Protein AF-A0A9P5GPY7-F1 (afdb_monomer)

Mean predicted aligned error: 5.59 Å

Sequence (148 aa):
MAETGFWLGITVGRFVLGFVSPRIGEKLSIAIYILLAIALELIFWLVPEFIVSAVAVAFVGFFMGTIFPGVVIVATRLLPKNLHVAAIGFAAAFSMGGGAVFPFMIGAIAQAKGVMVLQPILLAMLAVSLGIWAMIFRLPQHEVSHQV

Structure (mmCIF, N/CA/C/O backbone):
data_AF-A0A9P5GPY7-F1
#
_entry.id   AF-A0A9P5GPY7-F1
#
loop_
_atom_site.group_PDB
_atom_site.id
_atom_site.type_symbol
_atom_site.label_atom_id
_atom_site.label_alt_id
_atom_site.label_comp_id
_atom_site.label_asym_id
_atom_site.label_entity_id
_atom_site.label_seq_id
_atom_site.pdbx_PDB_ins_code
_atom_site.Cartn_x
_atom_site.Cartn_y
_atom_site.Cartn_z
_atom_site.occupancy
_atom_site.B_iso_or_equiv
_atom_site.auth_seq_id
_atom_site.auth_comp_id
_atom_site.auth_asym_id
_atom_site.auth_atom_id
_atom_site.pdbx_PDB_model_num
ATOM 1 N N . MET A 1 1 ? -1.396 10.930 -20.207 1.00 60.88 1 MET A N 1
ATOM 2 C CA . MET A 1 1 ? -2.609 10.111 -20.451 1.00 60.88 1 MET A C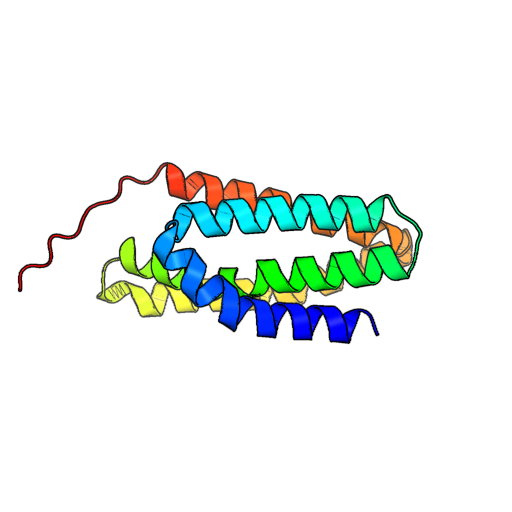A 1
ATOM 3 C C . MET A 1 1 ? -2.791 9.031 -19.383 1.00 60.88 1 MET A C 1
ATOM 5 O O . MET A 1 1 ? -3.815 9.066 -18.718 1.00 60.88 1 MET A O 1
ATOM 9 N N . ALA A 1 2 ? -1.817 8.140 -19.138 1.00 75.94 2 ALA A N 1
ATOM 10 C CA . ALA A 1 2 ? -1.931 7.109 -18.088 1.00 75.94 2 ALA A CA 1
ATOM 11 C C . ALA A 1 2 ? -2.039 7.676 -16.653 1.00 75.94 2 ALA A C 1
ATOM 13 O O . ALA A 1 2 ? -2.854 7.207 -15.867 1.00 75.94 2 ALA A O 1
ATOM 14 N N . GLU A 1 3 ? -1.297 8.741 -16.332 1.00 84.56 3 GLU A N 1
ATOM 15 C CA . GLU A 1 3 ? -1.377 9.429 -15.030 1.00 84.56 3 GLU A CA 1
ATOM 16 C C . GLU A 1 3 ? -2.782 9.982 -14.733 1.00 84.56 3 GLU A C 1
ATOM 18 O O . GLU A 1 3 ? -3.309 9.826 -13.635 1.00 84.56 3 GLU A O 1
ATOM 23 N N . THR A 1 4 ? -3.434 10.580 -15.731 1.00 90.25 4 THR A N 1
ATOM 24 C CA . THR A 1 4 ? -4.818 11.053 -15.605 1.00 90.25 4 THR A CA 1
ATOM 25 C C . THR A 1 4 ? -5.767 9.892 -15.301 1.00 90.25 4 THR A C 1
ATOM 27 O O . THR A 1 4 ? -6.648 10.029 -14.457 1.00 90.25 4 THR A O 1
ATOM 30 N N . GLY A 1 5 ? -5.551 8.736 -15.939 1.00 90.38 5 GLY A N 1
ATOM 31 C CA . GLY A 1 5 ? -6.289 7.502 -15.663 1.00 90.38 5 GLY A CA 1
ATOM 32 C C . GLY A 1 5 ? -6.080 6.990 -14.238 1.00 90.38 5 GLY A C 1
ATOM 33 O O . GLY A 1 5 ? -7.048 6.604 -13.593 1.00 90.38 5 GLY A O 1
ATOM 34 N N . PHE A 1 6 ? -4.855 7.055 -13.713 1.00 92.06 6 PHE A N 1
ATOM 35 C CA . PHE A 1 6 ? -4.541 6.693 -12.327 1.00 92.06 6 PHE A CA 1
ATOM 36 C C . PHE A 1 6 ? -5.321 7.540 -11.313 1.00 92.06 6 PHE A C 1
ATOM 38 O O . PHE A 1 6 ? -6.013 7.005 -10.445 1.00 92.06 6 PHE A O 1
ATOM 45 N N . TRP A 1 7 ? -5.260 8.869 -11.442 1.00 93.81 7 TRP A N 1
ATOM 46 C CA . TRP A 1 7 ? -5.944 9.789 -10.526 1.00 93.81 7 TRP A CA 1
ATOM 47 C C . TRP A 1 7 ? -7.467 9.739 -10.657 1.00 93.81 7 TRP A C 1
ATOM 49 O O . TRP A 1 7 ? -8.184 9.824 -9.653 1.00 93.81 7 TRP A O 1
ATOM 59 N N . LEU A 1 8 ? -7.976 9.563 -11.879 1.00 94.88 8 LEU A N 1
ATOM 60 C CA . LEU A 1 8 ? -9.394 9.309 -12.107 1.00 94.88 8 LEU A CA 1
ATOM 61 C C . LEU A 1 8 ? -9.814 7.987 -11.459 1.00 94.88 8 LEU A C 1
ATOM 63 O O . LEU A 1 8 ? -10.822 7.957 -10.758 1.00 94.88 8 LEU A O 1
ATOM 67 N N . GLY A 1 9 ? -9.005 6.937 -11.610 1.00 94.50 9 GLY A N 1
ATOM 68 C CA . GLY A 1 9 ? -9.165 5.659 -10.927 1.00 94.50 9 GLY A CA 1
ATOM 69 C C . GLY A 1 9 ? -9.296 5.848 -9.421 1.00 94.50 9 GLY A C 1
ATOM 70 O O . GLY A 1 9 ? -10.326 5.482 -8.867 1.00 94.50 9 GLY A O 1
ATOM 71 N N . ILE A 1 10 ? -8.329 6.509 -8.773 1.00 95.12 10 ILE A N 1
ATOM 72 C CA . ILE A 1 10 ? -8.373 6.843 -7.333 1.00 95.12 10 ILE A CA 1
ATOM 73 C C . ILE A 1 10 ? -9.682 7.534 -6.958 1.00 95.12 10 ILE A C 1
ATOM 75 O O . ILE A 1 10 ? -10.314 7.184 -5.959 1.00 95.12 10 ILE A O 1
ATOM 79 N N . THR A 1 11 ? -10.080 8.528 -7.748 1.00 94.44 11 THR A N 1
ATOM 80 C CA . THR A 1 11 ? -11.275 9.328 -7.480 1.00 94.44 11 THR A CA 1
ATOM 81 C C . THR A 1 11 ? -12.524 8.454 -7.526 1.00 94.44 11 THR A C 1
ATOM 83 O O . THR A 1 11 ? -13.278 8.407 -6.557 1.00 94.44 11 THR A O 1
ATOM 86 N N . VAL A 1 12 ? -12.715 7.697 -8.607 1.00 94.81 12 VAL A N 1
ATOM 87 C CA . VAL A 1 12 ? -13.860 6.791 -8.771 1.00 94.81 12 VAL A CA 1
ATOM 88 C C . VAL A 1 12 ? -13.827 5.673 -7.726 1.00 94.81 12 VAL A C 1
ATOM 90 O O . VAL A 1 12 ? -14.856 5.356 -7.136 1.00 94.81 12 VAL A O 1
ATOM 93 N N . GLY A 1 13 ? -12.649 5.128 -7.428 1.00 93.19 13 GLY A N 1
ATOM 94 C CA . GLY A 1 13 ? -12.432 4.112 -6.402 1.00 93.19 13 GLY A CA 1
ATOM 95 C C . GLY A 1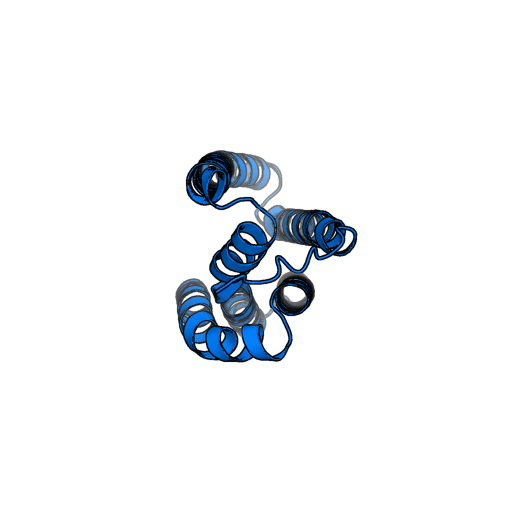 13 ? -12.902 4.570 -5.030 1.00 93.19 13 GLY A C 1
ATOM 96 O O . GLY A 1 13 ? -13.618 3.837 -4.355 1.00 93.19 13 GLY A O 1
ATOM 97 N N . ARG A 1 14 ? -12.610 5.817 -4.645 1.00 91.31 14 ARG A N 1
ATOM 98 C CA . ARG A 1 14 ? -13.107 6.402 -3.389 1.00 91.31 14 ARG A CA 1
ATOM 99 C C . ARG A 1 14 ? -14.624 6.422 -3.304 1.00 91.31 14 ARG A C 1
ATOM 101 O O . ARG A 1 14 ? -15.168 6.056 -2.266 1.00 91.31 14 ARG A O 1
ATOM 108 N N . PHE A 1 15 ? -15.296 6.816 -4.382 1.00 91.75 15 PHE A N 1
ATOM 109 C CA . PHE A 1 15 ? -16.754 6.860 -4.405 1.00 91.75 15 PHE A CA 1
ATOM 110 C C . PHE A 1 15 ? -17.370 5.466 -4.452 1.00 91.75 15 PHE A C 1
ATOM 112 O O . PHE A 1 15 ? -18.319 5.213 -3.729 1.00 91.75 15 PHE A O 1
ATOM 119 N N . VAL A 1 16 ? -16.841 4.548 -5.259 1.00 92.19 16 VAL A N 1
ATOM 120 C CA . VAL A 1 16 ? -17.435 3.217 -5.437 1.00 92.19 16 VAL A CA 1
ATOM 121 C C . VAL A 1 16 ? -17.057 2.291 -4.284 1.00 92.19 16 VAL A C 1
ATOM 123 O O . VAL A 1 16 ? -17.924 1.787 -3.568 1.00 92.19 16 VAL A O 1
ATOM 126 N N . LEU A 1 17 ? -15.757 2.085 -4.063 1.00 90.50 17 LEU A N 1
ATOM 127 C CA . LEU A 1 17 ? -15.258 1.161 -3.047 1.00 90.50 17 LEU A CA 1
ATOM 128 C C . LEU A 1 17 ? -15.510 1.676 -1.628 1.00 90.50 17 LEU A C 1
ATOM 130 O O . LEU A 1 17 ? -15.551 0.869 -0.703 1.00 90.50 17 LEU A O 1
ATOM 134 N N . GLY A 1 18 ? -15.734 2.979 -1.438 1.00 87.44 18 GLY A N 1
ATOM 135 C CA . GLY A 1 18 ? -16.112 3.546 -0.141 1.00 87.44 18 GLY A CA 1
ATOM 136 C C . GLY A 1 18 ? -17.436 2.989 0.393 1.00 87.44 18 GLY A C 1
ATOM 137 O O . GLY A 1 18 ? -17.576 2.805 1.596 1.00 87.44 18 GLY A O 1
ATOM 138 N N . PHE A 1 19 ? -18.381 2.633 -0.487 1.00 87.88 19 PHE A N 1
ATOM 139 C CA . PHE A 1 19 ? -19.633 1.970 -0.090 1.00 87.88 19 PHE A CA 1
ATOM 140 C C . PHE A 1 19 ? -19.521 0.442 -0.042 1.00 87.88 19 PHE A C 1
ATOM 142 O O . PHE A 1 19 ? -20.313 -0.214 0.637 1.00 87.88 19 PHE A O 1
ATOM 149 N N . VAL A 1 20 ? -18.563 -0.139 -0.769 1.00 89.06 20 VAL A N 1
ATOM 150 C CA . VAL A 1 20 ? -18.356 -1.594 -0.835 1.00 89.06 20 VAL A CA 1
ATOM 151 C C . VAL A 1 2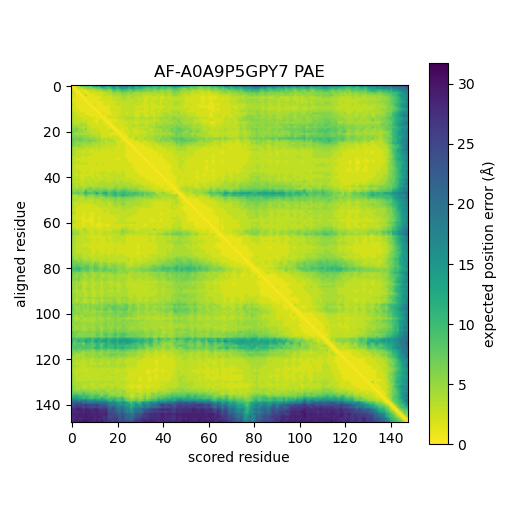0 ? -17.543 -2.101 0.360 1.00 89.06 20 VAL A C 1
ATOM 153 O O . VAL A 1 20 ? -17.910 -3.110 0.961 1.00 89.06 20 VAL A O 1
ATOM 156 N N . SER A 1 21 ? -16.484 -1.385 0.749 1.00 88.12 21 SER A N 1
ATOM 157 C CA . SER A 1 21 ? -15.539 -1.813 1.798 1.00 88.12 21 SER A CA 1
ATOM 158 C C . SER A 1 21 ? -16.199 -2.036 3.168 1.00 88.12 21 SER A C 1
ATOM 160 O O . SER A 1 21 ? -15.928 -3.067 3.791 1.00 88.12 21 SER A O 1
ATOM 162 N N . PRO A 1 22 ? -17.159 -1.196 3.608 1.00 85.94 22 PRO A N 1
ATOM 163 C CA . PRO A 1 22 ? -17.882 -1.441 4.853 1.00 85.94 22 PRO A CA 1
ATOM 164 C C . PRO A 1 22 ? -18.779 -2.686 4.813 1.00 85.94 22 PRO A C 1
ATOM 166 O O . PRO A 1 22 ? -19.014 -3.288 5.858 1.00 85.94 22 PRO A O 1
ATOM 169 N N . ARG A 1 23 ? -19.280 -3.086 3.631 1.00 87.56 23 ARG A N 1
ATOM 170 C CA . ARG A 1 23 ? -20.183 -4.245 3.471 1.00 87.56 23 ARG A CA 1
ATOM 171 C C . ARG A 1 23 ? -19.443 -5.580 3.515 1.00 87.56 23 ARG A C 1
ATOM 173 O O . ARG A 1 23 ? -19.986 -6.553 4.023 1.00 87.56 23 ARG A O 1
ATOM 180 N N . ILE A 1 24 ? -18.226 -5.623 2.975 1.00 86.19 24 ILE A N 1
ATOM 181 C CA . ILE A 1 24 ? -17.361 -6.817 2.974 1.00 86.19 24 ILE A CA 1
ATOM 182 C C . ILE A 1 24 ? -16.538 -6.893 4.272 1.00 86.19 24 ILE A C 1
ATOM 184 O O . ILE A 1 24 ? -16.157 -7.971 4.723 1.00 86.19 24 ILE A O 1
ATOM 188 N N . GLY A 1 25 ? -16.277 -5.738 4.888 1.00 87.38 25 GLY A N 1
ATOM 189 C CA . GLY A 1 25 ? -15.407 -5.575 6.042 1.00 87.38 25 GLY A CA 1
ATOM 190 C C . GLY A 1 25 ? -14.073 -4.951 5.634 1.00 87.38 25 GLY A C 1
ATOM 191 O O . GLY A 1 25 ? -13.389 -5.432 4.730 1.00 87.38 25 GLY A O 1
ATOM 192 N N . GLU A 1 26 ? -13.680 -3.887 6.335 1.00 88.12 26 GLU A N 1
ATOM 193 C CA . GLU A 1 26 ? -12.506 -3.067 5.993 1.00 88.12 26 GLU A CA 1
ATOM 194 C C . GLU A 1 26 ? -11.197 -3.868 5.981 1.00 88.12 26 GLU A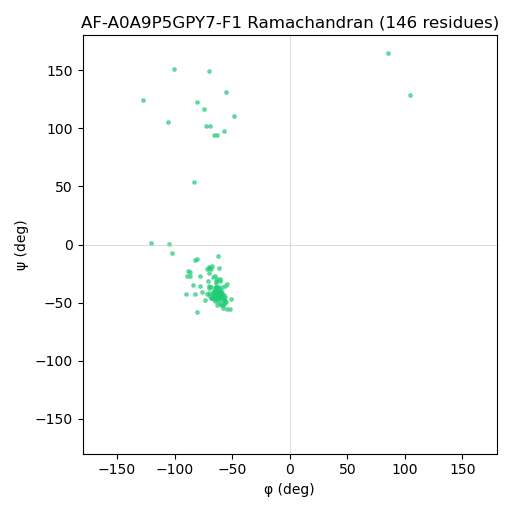 C 1
ATOM 196 O O . GLU A 1 26 ? -10.389 -3.734 5.063 1.00 88.12 26 GLU A O 1
ATOM 201 N N . LYS A 1 27 ? -11.011 -4.765 6.965 1.00 88.94 27 LYS A N 1
ATOM 202 C CA . LYS A 1 27 ? -9.813 -5.615 7.066 1.00 88.94 27 LYS A CA 1
ATOM 203 C C . LYS A 1 27 ? -9.608 -6.457 5.804 1.00 88.94 27 LYS A C 1
ATOM 205 O O . LYS A 1 27 ? -8.525 -6.439 5.218 1.00 88.94 27 LYS A O 1
ATOM 210 N N . LEU A 1 28 ? -10.656 -7.170 5.389 1.00 90.56 28 LEU A N 1
ATOM 211 C CA . LEU A 1 28 ? -10.629 -8.055 4.226 1.00 90.56 28 LEU A CA 1
ATOM 212 C C . LEU A 1 28 ? -10.544 -7.266 2.916 1.00 90.56 28 LEU A C 1
ATOM 214 O O . LEU A 1 28 ? -9.751 -7.617 2.047 1.00 90.56 28 LEU A O 1
ATOM 218 N N . SER A 1 29 ? -11.299 -6.173 2.809 1.00 92.56 29 SER A N 1
ATOM 219 C CA . SER A 1 29 ? -11.331 -5.325 1.612 1.00 92.56 29 SER A CA 1
ATOM 220 C C . SER A 1 29 ? -9.943 -4.799 1.253 1.00 92.56 29 SER A C 1
ATOM 222 O O . SER A 1 29 ? -9.511 -4.946 0.115 1.00 92.56 29 SER A O 1
ATOM 224 N N . ILE A 1 30 ? -9.192 -4.283 2.231 1.00 93.25 30 ILE A N 1
ATOM 225 C CA . ILE A 1 30 ? -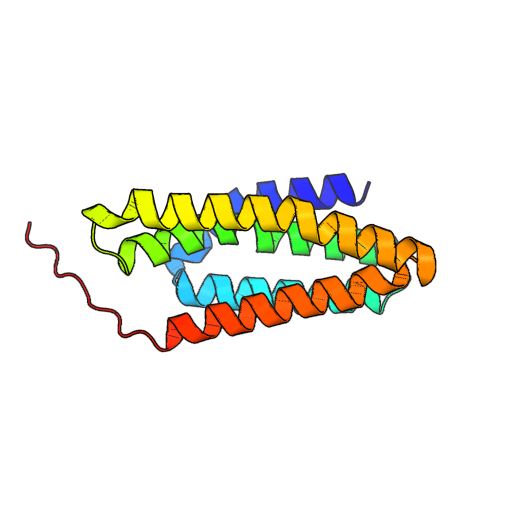7.836 -3.765 1.995 1.00 93.25 30 ILE A CA 1
ATOM 226 C C . ILE A 1 30 ? -6.885 -4.867 1.516 1.00 93.25 30 ILE A C 1
ATOM 228 O O . ILE A 1 30 ? -6.114 -4.641 0.586 1.00 93.25 30 ILE A O 1
ATOM 232 N N . ALA A 1 31 ? -6.963 -6.072 2.091 1.00 94.44 31 ALA A N 1
ATOM 233 C CA . ALA A 1 31 ? -6.139 -7.195 1.643 1.00 94.44 31 ALA A CA 1
ATOM 234 C C . ALA A 1 31 ? -6.437 -7.571 0.182 1.00 94.44 31 ALA A C 1
ATOM 236 O O . ALA A 1 31 ? -5.513 -7.762 -0.608 1.00 94.44 31 ALA A O 1
ATOM 237 N N . ILE A 1 32 ? -7.722 -7.623 -0.187 1.00 94.25 32 ILE A N 1
ATOM 238 C CA . ILE A 1 32 ? -8.165 -7.903 -1.559 1.00 94.25 32 ILE A CA 1
ATOM 239 C C . ILE A 1 32 ? -7.677 -6.810 -2.514 1.00 94.25 32 ILE A C 1
ATOM 241 O O . ILE A 1 32 ? -7.136 -7.125 -3.569 1.00 94.25 32 ILE A O 1
ATOM 245 N N . TYR A 1 33 ? -7.817 -5.534 -2.153 1.00 94.38 33 TYR A N 1
ATOM 246 C CA . TYR A 1 33 ? -7.396 -4.421 -3.007 1.00 94.38 33 TYR A CA 1
ATOM 247 C C . TYR A 1 33 ? -5.887 -4.413 -3.251 1.00 94.38 33 TYR A C 1
ATOM 249 O O . TYR A 1 33 ? -5.464 -4.192 -4.384 1.00 94.38 33 TYR A O 1
ATOM 257 N N . ILE A 1 34 ? -5.073 -4.716 -2.233 1.00 94.69 34 ILE A N 1
ATOM 258 C CA . ILE A 1 34 ? -3.619 -4.839 -2.400 1.00 94.69 34 ILE A CA 1
ATOM 259 C C . ILE A 1 34 ? -3.276 -6.037 -3.299 1.00 94.69 34 ILE A C 1
ATOM 261 O O . ILE A 1 34 ? -2.436 -5.907 -4.185 1.00 94.69 34 ILE A O 1
ATOM 265 N N . LEU A 1 35 ? -3.942 -7.186 -3.131 1.00 95.69 35 LEU A N 1
ATOM 266 C CA . LEU A 1 35 ? -3.746 -8.354 -4.002 1.00 95.69 35 LEU A CA 1
ATOM 267 C C . LEU A 1 35 ? -4.105 -8.061 -5.465 1.00 95.69 35 LEU A C 1
ATOM 269 O O . LEU A 1 35 ? -3.355 -8.428 -6.369 1.00 95.69 35 LEU A O 1
ATOM 273 N N . LEU A 1 36 ? -5.223 -7.371 -5.701 1.00 95.12 36 LEU A N 1
ATOM 274 C CA . LEU A 1 36 ? -5.634 -6.947 -7.040 1.00 95.12 36 LEU A CA 1
ATOM 275 C C . LEU A 1 36 ? -4.643 -5.941 -7.635 1.00 95.12 36 LEU A C 1
ATOM 277 O O . LEU A 1 36 ? -4.293 -6.063 -8.806 1.00 95.12 36 LEU A O 1
ATOM 281 N N . ALA A 1 37 ? -4.137 -5.000 -6.834 1.00 94.81 37 ALA A N 1
ATOM 282 C CA . ALA A 1 37 ? -3.099 -4.069 -7.266 1.00 94.81 37 ALA A CA 1
ATOM 283 C C . ALA A 1 37 ? -1.802 -4.796 -7.660 1.00 94.81 37 ALA A C 1
ATOM 285 O O . ALA A 1 37 ? -1.232 -4.474 -8.695 1.00 94.81 37 ALA A O 1
ATOM 286 N N . ILE A 1 38 ? -1.374 -5.818 -6.906 1.00 95.31 38 ILE A N 1
ATOM 287 C CA . ILE A 1 38 ? -0.210 -6.654 -7.259 1.00 95.31 38 ILE A CA 1
ATOM 288 C C . ILE A 1 38 ? -0.435 -7.372 -8.595 1.00 95.31 38 ILE A C 1
ATOM 290 O O . ILE A 1 38 ? 0.454 -7.384 -9.444 1.00 95.31 38 ILE A O 1
ATOM 294 N N . ALA A 1 39 ? -1.616 -7.960 -8.801 1.00 95.12 39 ALA A N 1
ATOM 295 C CA . ALA A 1 39 ? -1.939 -8.648 -10.050 1.00 95.12 39 ALA A CA 1
ATOM 296 C C . ALA A 1 39 ? -1.933 -7.691 -11.255 1.00 95.12 39 ALA A C 1
ATOM 298 O O . ALA A 1 39 ? -1.406 -8.029 -12.313 1.00 95.12 39 ALA A O 1
ATOM 299 N N . LEU A 1 40 ? -2.475 -6.483 -11.092 1.00 93.56 40 LEU A N 1
ATOM 300 C CA . LEU A 1 40 ? -2.485 -5.460 -12.139 1.00 93.56 40 LEU A CA 1
ATOM 301 C C . LEU A 1 40 ? -1.095 -4.887 -12.415 1.00 93.56 40 LEU A C 1
ATOM 303 O O . LEU A 1 40 ? -0.760 -4.662 -13.574 1.00 93.56 40 LEU A O 1
ATOM 307 N N . GLU A 1 41 ? -0.275 -4.701 -11.383 1.00 92.50 41 GLU A N 1
ATOM 308 C CA . GLU A 1 41 ? 1.117 -4.275 -11.531 1.00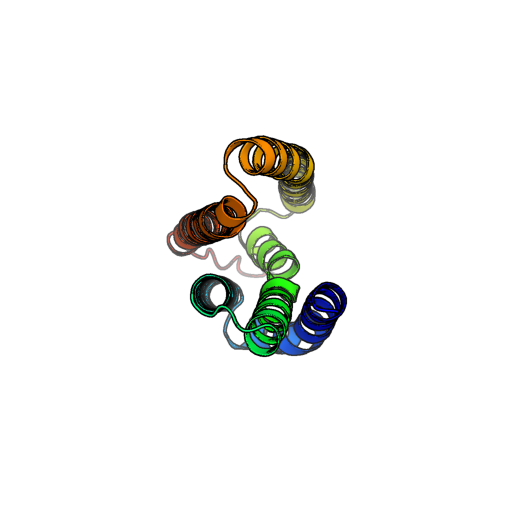 92.50 41 GLU A CA 1
ATOM 309 C C . GLU A 1 41 ? 1.947 -5.343 -12.266 1.00 92.50 41 GLU A C 1
ATOM 311 O O . GLU A 1 41 ? 2.764 -5.019 -13.125 1.00 92.50 41 GLU A O 1
ATOM 316 N N . LEU A 1 42 ? 1.685 -6.633 -12.019 1.00 92.75 42 LEU A N 1
ATOM 317 C CA . LEU A 1 42 ? 2.280 -7.727 -12.795 1.00 92.75 42 LEU A CA 1
ATOM 318 C C . LEU A 1 42 ? 1.857 -7.680 -14.269 1.00 92.75 42 LEU A C 1
ATOM 320 O O . LEU A 1 42 ? 2.700 -7.868 -15.143 1.00 92.75 42 LEU A O 1
ATOM 324 N N . ILE A 1 43 ? 0.581 -7.406 -14.560 1.00 91.00 43 ILE A N 1
ATOM 325 C CA . ILE A 1 43 ? 0.097 -7.229 -15.940 1.00 91.00 43 ILE A CA 1
ATOM 326 C C . ILE A 1 43 ? 0.795 -6.035 -16.597 1.00 91.00 43 ILE A C 1
ATOM 328 O O . ILE A 1 43 ? 1.274 -6.154 -17.723 1.00 91.00 43 ILE A O 1
ATOM 332 N N . PHE A 1 44 ? 0.901 -4.911 -15.886 1.00 88.25 44 PHE A N 1
ATOM 333 C CA . PHE A 1 44 ? 1.609 -3.720 -16.354 1.00 88.25 44 PHE A CA 1
ATOM 334 C C . PHE A 1 44 ? 3.085 -4.005 -16.659 1.00 88.25 44 PHE A C 1
ATOM 336 O O . PHE A 1 44 ? 3.624 -3.472 -17.627 1.00 88.25 44 PHE A O 1
ATOM 343 N N . TRP A 1 45 ? 3.733 -4.861 -15.867 1.00 88.38 45 TRP A N 1
ATOM 344 C CA . TRP A 1 45 ? 5.130 -5.232 -16.070 1.00 88.38 45 TRP A CA 1
ATOM 345 C C . TRP A 1 45 ? 5.341 -6.217 -17.229 1.00 88.38 45 TRP A C 1
ATOM 347 O O . TRP A 1 45 ? 6.307 -6.083 -17.979 1.00 88.38 45 TRP A O 1
ATOM 357 N N . LEU A 1 46 ? 4.457 -7.208 -17.377 1.00 88.19 46 LEU A N 1
ATOM 358 C CA . LEU A 1 46 ? 4.623 -8.309 -18.332 1.00 88.19 46 LEU A CA 1
ATOM 359 C C . LEU A 1 46 ? 4.094 -7.994 -19.735 1.00 88.19 46 LEU A C 1
ATOM 361 O O . LEU A 1 46 ? 4.529 -8.630 -20.694 1.00 88.19 46 LEU A O 1
ATOM 365 N N . VAL A 1 47 ? 3.156 -7.053 -19.868 1.00 88.38 47 VAL A N 1
ATOM 366 C CA . VAL A 1 47 ? 2.509 -6.732 -21.145 1.00 88.38 47 VAL A CA 1
ATOM 367 C C . VAL A 1 47 ? 3.043 -5.402 -21.690 1.00 88.38 47 VAL A C 1
ATOM 369 O O . VAL A 1 47 ? 2.650 -4.344 -21.199 1.00 88.38 47 VAL A O 1
ATOM 372 N N . PRO A 1 48 ? 3.899 -5.414 -22.730 1.00 82.62 48 PRO A N 1
ATOM 373 C CA . PRO A 1 48 ? 4.455 -4.203 -23.332 1.00 82.62 48 PRO A CA 1
ATOM 374 C C . PRO 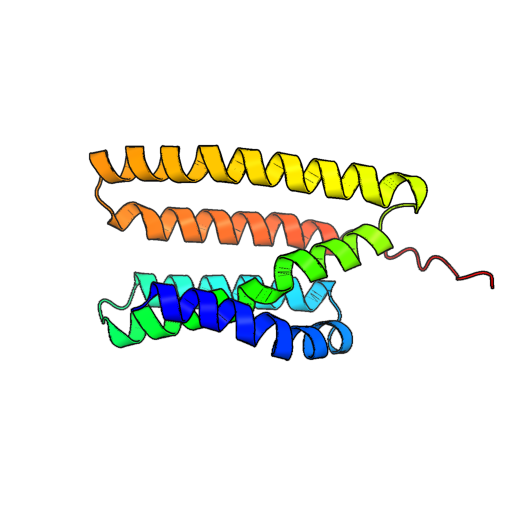A 1 48 ? 3.478 -3.584 -24.348 1.00 82.62 48 PRO A C 1
ATOM 376 O O . PRO A 1 48 ? 3.821 -3.377 -25.510 1.00 82.62 48 PRO A O 1
ATOM 379 N N . GLU A 1 49 ? 2.239 -3.319 -23.929 1.00 89.06 49 GLU A N 1
ATOM 380 C CA . GLU A 1 49 ? 1.191 -2.721 -24.766 1.00 89.06 49 GLU A CA 1
ATOM 381 C C . GLU A 1 49 ? 0.597 -1.503 -24.044 1.00 89.06 49 GLU A C 1
ATOM 383 O O . GLU A 1 49 ? 0.153 -1.595 -22.899 1.00 89.06 49 GLU A O 1
ATOM 388 N N . PHE A 1 50 ? 0.619 -0.339 -24.700 1.00 85.56 50 PHE A N 1
ATOM 389 C CA . PHE A 1 50 ? 0.335 0.947 -24.059 1.00 85.56 50 PHE A CA 1
ATOM 390 C C . PHE A 1 50 ? -1.086 1.049 -23.494 1.00 85.56 50 PHE A C 1
ATOM 392 O O . PHE A 1 50 ? -1.278 1.600 -22.406 1.00 85.56 50 PHE A O 1
ATOM 399 N N . ILE A 1 51 ? -2.083 0.538 -24.217 1.00 89.50 51 ILE A N 1
ATOM 400 C CA . ILE A 1 51 ? -3.487 0.579 -23.803 1.00 89.50 51 ILE A CA 1
ATOM 401 C C . ILE A 1 51 ? -3.671 -0.322 -22.586 1.00 89.50 51 ILE A C 1
ATOM 403 O O . ILE A 1 51 ? -4.264 0.107 -21.595 1.00 89.50 51 ILE A O 1
ATOM 407 N N . VAL A 1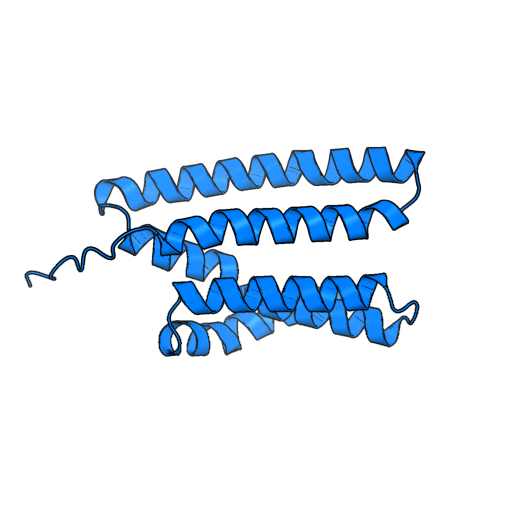 52 ? -3.112 -1.535 -22.623 1.00 89.38 52 VAL A N 1
ATOM 408 C CA . VAL A 1 52 ? -3.169 -2.470 -21.489 1.00 89.38 52 VAL A CA 1
ATOM 409 C C . VAL A 1 52 ? -2.511 -1.857 -20.256 1.00 89.38 52 VAL A C 1
ATOM 411 O O . VAL A 1 52 ? -3.109 -1.853 -19.179 1.00 89.38 52 VAL A O 1
ATOM 414 N N . SER A 1 53 ? -1.329 -1.264 -20.415 1.00 88.50 53 SER A N 1
ATOM 415 C CA . SER A 1 53 ? -0.616 -0.587 -19.337 1.00 88.50 53 SER A CA 1
ATOM 416 C C . SER A 1 53 ? -1.409 0.590 -18.755 1.00 88.50 53 SER A C 1
ATOM 418 O O . SER A 1 53 ? -1.507 0.728 -17.537 1.00 88.50 53 SER A O 1
ATOM 420 N N . ALA A 1 54 ? -2.014 1.430 -19.600 1.00 89.56 54 ALA A N 1
ATOM 421 C CA . ALA A 1 54 ? -2.805 2.575 -19.153 1.00 89.56 54 ALA A CA 1
ATOM 422 C C . ALA A 1 54 ? -4.061 2.148 -18.376 1.00 89.56 54 ALA A C 1
ATOM 424 O O . ALA A 1 54 ? -4.389 2.750 -17.352 1.00 89.56 54 ALA A O 1
ATOM 425 N N . VAL A 1 55 ? -4.740 1.094 -18.837 1.00 92.31 55 VAL A N 1
ATOM 426 C CA . VAL A 1 55 ? -5.911 0.524 -18.160 1.00 92.31 55 VAL A CA 1
ATOM 427 C C . VAL A 1 55 ? -5.508 -0.125 -16.836 1.00 92.31 55 VAL A C 1
ATOM 429 O O . VAL A 1 55 ? -6.143 0.143 -15.817 1.00 92.31 55 VAL A O 1
ATOM 432 N N . ALA A 1 56 ? -4.434 -0.919 -16.818 1.00 92.88 56 ALA A N 1
ATOM 433 C CA . ALA A 1 56 ? -3.928 -1.557 -15.604 1.00 92.88 56 ALA A CA 1
ATOM 434 C C . ALA A 1 56 ? -3.614 -0.517 -14.521 1.00 92.88 56 ALA A C 1
ATOM 436 O O . ALA A 1 56 ? -4.118 -0.621 -13.405 1.00 92.88 56 ALA A O 1
ATOM 437 N N . VAL A 1 57 ? -2.880 0.541 -14.876 1.00 91.81 57 VAL A N 1
ATOM 438 C CA . VAL A 1 57 ? -2.532 1.642 -13.967 1.00 91.81 57 VAL A CA 1
ATOM 439 C C . VAL A 1 57 ? -3.780 2.380 -13.464 1.00 91.81 57 VAL A C 1
ATOM 441 O O . VAL A 1 57 ? -3.869 2.698 -12.278 1.00 91.81 57 VAL A O 1
ATOM 444 N N . ALA A 1 58 ? -4.786 2.612 -14.313 1.00 94.56 58 ALA A N 1
ATOM 445 C CA . ALA A 1 58 ? -6.050 3.209 -13.878 1.00 94.56 58 ALA A CA 1
ATOM 446 C C . ALA A 1 58 ? -6.771 2.342 -12.828 1.00 94.56 58 ALA A C 1
ATOM 448 O O . ALA A 1 58 ? -7.257 2.862 -11.820 1.00 94.56 58 ALA A O 1
ATOM 449 N N . PHE A 1 59 ? -6.789 1.019 -13.016 1.00 94.81 59 PHE A N 1
ATOM 450 C CA . PHE A 1 59 ? -7.362 0.093 -12.038 1.00 94.81 59 PHE A CA 1
ATOM 451 C C . PHE A 1 59 ? -6.523 -0.026 -10.761 1.00 94.81 59 PHE A C 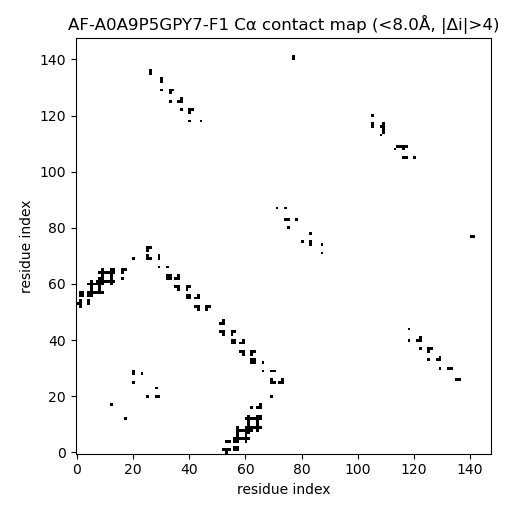1
ATOM 453 O O . PHE A 1 59 ? -7.101 -0.111 -9.678 1.00 94.81 59 PHE A O 1
ATOM 460 N N . VAL A 1 60 ? -5.190 0.040 -10.844 1.00 94.19 60 VAL A N 1
ATOM 461 C CA . VAL A 1 60 ? -4.330 0.147 -9.651 1.00 94.19 60 VAL A CA 1
ATOM 462 C C . VAL A 1 60 ? -4.749 1.370 -8.833 1.00 94.19 60 VAL A C 1
ATOM 464 O O . VAL A 1 60 ? -5.030 1.245 -7.642 1.00 94.19 60 VAL A O 1
ATOM 467 N N . GLY A 1 61 ? -4.910 2.529 -9.481 1.00 93.50 61 GLY A N 1
ATOM 468 C CA . GLY A 1 61 ? -5.431 3.736 -8.837 1.00 93.50 61 GLY A CA 1
ATOM 469 C C . GLY A 1 61 ? -6.808 3.522 -8.199 1.00 93.50 61 GLY A C 1
ATOM 470 O O . GLY A 1 61 ? -7.020 3.891 -7.043 1.00 93.50 61 GLY A O 1
ATOM 471 N N . PHE A 1 62 ? -7.728 2.865 -8.910 1.00 94.62 62 PHE A N 1
ATOM 472 C CA . PHE A 1 62 ? -9.065 2.535 -8.407 1.00 94.62 62 PHE A CA 1
ATOM 473 C C . PHE A 1 62 ? -9.038 1.741 -7.098 1.00 94.62 62 PHE A C 1
ATOM 475 O O . PHE A 1 62 ? -9.678 2.151 -6.129 1.00 94.62 62 PHE A O 1
ATOM 482 N N . PHE A 1 63 ? -8.251 0.667 -7.021 1.00 93.88 63 PHE A N 1
ATOM 483 C CA . PHE A 1 63 ? -8.138 -0.138 -5.800 1.00 93.88 63 PHE A CA 1
ATOM 484 C C . PHE A 1 63 ? -7.380 0.578 -4.677 1.00 93.88 63 PHE A C 1
ATOM 486 O O . PHE A 1 63 ? -7.709 0.411 -3.503 1.00 93.88 63 PHE A O 1
ATOM 493 N N . MET A 1 64 ? -6.408 1.429 -5.014 1.00 90.94 64 MET A N 1
ATOM 494 C CA . MET A 1 64 ? -5.664 2.208 -4.022 1.00 90.94 64 MET A CA 1
ATOM 495 C C . MET A 1 64 ? -6.485 3.340 -3.391 1.00 90.94 64 MET A C 1
ATOM 497 O O . MET A 1 64 ? -6.158 3.795 -2.291 1.00 90.94 64 MET A O 1
ATOM 501 N N . GLY A 1 65 ? -7.562 3.786 -4.045 1.00 89.38 65 GLY A N 1
ATOM 502 C CA . GLY A 1 65 ? -8.315 4.977 -3.652 1.00 89.38 65 GLY A CA 1
ATOM 503 C C . GLY A 1 65 ? -8.842 4.966 -2.212 1.00 89.38 65 GLY A C 1
ATOM 504 O O . GLY A 1 65 ? -8.834 6.016 -1.559 1.00 89.38 65 GLY A O 1
ATOM 505 N N . THR A 1 66 ? -9.255 3.803 -1.696 1.00 88.62 66 THR A N 1
ATOM 506 C CA . THR A 1 66 ? -9.850 3.647 -0.355 1.00 88.62 66 THR A CA 1
ATOM 507 C C . THR A 1 66 ? -8.928 3.023 0.688 1.00 88.62 66 THR A C 1
ATOM 509 O O . THR A 1 66 ? -9.329 2.908 1.846 1.00 88.62 66 THR A O 1
ATOM 512 N N . ILE A 1 67 ? -7.684 2.674 0.338 1.00 91.25 67 ILE A N 1
ATOM 513 C CA . ILE A 1 67 ? -6.769 2.010 1.280 1.00 91.25 67 ILE A CA 1
ATOM 514 C C . ILE A 1 67 ? -6.507 2.906 2.494 1.00 91.25 67 ILE A C 1
ATOM 516 O O . ILE A 1 67 ? -6.706 2.473 3.623 1.00 91.25 67 ILE A O 1
ATOM 520 N N . PHE A 1 68 ? -6.135 4.174 2.287 1.00 90.19 68 PHE A N 1
ATOM 521 C CA . PHE A 1 68 ? -5.876 5.103 3.394 1.00 90.19 68 PHE A CA 1
ATOM 522 C C . PHE A 1 68 ? -7.082 5.297 4.339 1.00 90.19 68 PHE A C 1
ATOM 524 O O . PHE A 1 68 ? -6.921 5.064 5.540 1.00 90.19 68 PHE A O 1
ATOM 531 N N . PRO A 1 69 ? -8.290 5.675 3.865 1.00 90.62 69 PRO A N 1
ATOM 532 C CA . PRO A 1 69 ? -9.437 5.820 4.762 1.00 90.62 69 PRO A CA 1
ATOM 533 C C . PRO A 1 69 ? -9.821 4.499 5.445 1.00 90.62 69 PRO A C 1
ATOM 535 O O . PRO A 1 69 ? -10.138 4.512 6.633 1.00 90.62 69 PRO A O 1
ATOM 538 N N . GLY A 1 70 ? -9.722 3.356 4.759 1.00 91.94 70 GLY A N 1
ATOM 539 C CA . GLY A 1 70 ? -9.986 2.053 5.371 1.00 91.94 70 GLY A CA 1
ATOM 540 C C . GLY A 1 70 ? -8.980 1.701 6.477 1.00 91.94 70 GLY A C 1
ATOM 541 O O . GLY A 1 70 ? -9.373 1.237 7.549 1.00 91.94 70 GLY A O 1
ATOM 542 N N . VAL A 1 71 ? -7.685 1.986 6.275 1.00 92.50 71 VAL A N 1
ATOM 543 C CA . VAL A 1 71 ? -6.638 1.809 7.300 1.00 92.50 71 VAL A CA 1
ATOM 544 C C . VAL A 1 71 ? -6.947 2.663 8.529 1.00 92.50 71 VAL A C 1
ATOM 546 O O . VAL A 1 71 ? -6.846 2.171 9.650 1.00 92.50 71 VAL A O 1
ATOM 549 N N . VAL A 1 72 ? -7.378 3.913 8.337 1.00 93.00 72 VAL A N 1
ATOM 550 C CA . VAL A 1 72 ? -7.785 4.807 9.433 1.00 93.00 72 VAL A CA 1
ATOM 551 C C . VAL A 1 72 ? -8.981 4.237 10.205 1.00 93.00 72 VAL A C 1
ATOM 553 O O . VAL A 1 72 ? -8.967 4.224 11.439 1.00 93.00 72 VAL A O 1
ATOM 556 N N . ILE A 1 73 ? -9.992 3.700 9.516 1.00 91.62 73 ILE A N 1
ATOM 557 C CA . ILE A 1 73 ? -11.146 3.055 10.166 1.00 91.62 73 ILE A CA 1
ATOM 558 C C . ILE A 1 73 ? -10.699 1.841 10.989 1.00 91.62 73 ILE A C 1
ATOM 560 O O . ILE A 1 73 ? -11.120 1.673 12.133 1.00 91.62 73 ILE A O 1
ATOM 564 N N . VAL A 1 74 ? -9.821 0.994 10.450 1.00 91.62 74 VAL A N 1
ATOM 565 C CA . VAL A 1 74 ? -9.306 -0.168 11.190 1.00 91.62 74 VAL A CA 1
ATOM 566 C C . VAL A 1 74 ? -8.457 0.275 12.386 1.00 91.62 74 VAL A C 1
ATOM 568 O O . VAL A 1 74 ? -8.625 -0.265 13.477 1.00 91.62 74 VAL A O 1
ATOM 571 N N . ALA A 1 75 ? -7.601 1.285 12.226 1.00 91.31 75 ALA A N 1
ATOM 572 C CA . ALA A 1 75 ? -6.749 1.801 13.295 1.00 91.31 75 ALA A CA 1
ATOM 573 C C . ALA A 1 75 ? -7.561 2.402 14.453 1.00 91.31 75 ALA A C 1
ATOM 575 O O . ALA A 1 75 ? -7.293 2.092 15.612 1.00 91.31 75 ALA A O 1
ATOM 576 N N . THR A 1 76 ? -8.591 3.202 14.160 1.00 91.38 76 THR A N 1
ATOM 577 C CA . THR A 1 76 ? -9.474 3.780 15.193 1.00 91.38 76 THR A CA 1
ATOM 578 C C . THR A 1 76 ? -10.282 2.723 15.948 1.00 91.38 76 THR A C 1
ATOM 580 O O . THR A 1 76 ? -10.607 2.927 17.115 1.00 91.38 76 THR A O 1
ATOM 583 N N . ARG A 1 77 ? -10.568 1.568 15.331 1.00 89.00 77 ARG A N 1
ATOM 584 C CA . ARG A 1 77 ? -11.204 0.425 16.011 1.00 89.00 77 ARG A CA 1
ATOM 585 C C . ARG A 1 77 ? -10.241 -0.378 16.888 1.00 89.00 77 ARG A C 1
ATOM 587 O O . ARG A 1 77 ? -10.691 -1.021 17.828 1.00 89.00 77 ARG A O 1
ATOM 594 N N . LEU A 1 78 ? -8.945 -0.382 16.571 1.00 87.56 78 LEU A N 1
ATOM 595 C CA . LEU A 1 78 ? -7.924 -1.136 17.315 1.00 87.56 78 LEU A CA 1
ATOM 596 C C . LEU A 1 78 ? -7.306 -0.336 18.467 1.00 87.56 78 LEU A C 1
ATOM 598 O O . LEU A 1 78 ? -6.819 -0.922 19.429 1.00 87.56 78 LEU A O 1
ATOM 602 N N . LEU A 1 79 ? -7.289 0.991 18.357 1.00 88.81 79 LEU A N 1
ATOM 603 C CA . LEU A 1 79 ? -6.647 1.881 19.319 1.00 88.81 79 LEU A CA 1
ATOM 604 C C . LEU A 1 79 ? -7.664 2.509 20.284 1.00 88.81 79 LEU A C 1
ATOM 606 O O . LEU A 1 79 ? -8.811 2.749 19.902 1.00 88.81 79 LEU A O 1
ATOM 610 N N . PRO A 1 80 ? -7.258 2.851 21.519 1.00 89.38 80 PRO A N 1
ATOM 611 C CA . PRO A 1 80 ? -8.097 3.621 22.429 1.00 89.38 80 PRO A CA 1
ATOM 612 C C . PRO A 1 80 ? -8.236 5.078 21.951 1.00 89.38 80 PRO A C 1
ATOM 614 O O . PRO A 1 80 ? -7.328 5.638 21.333 1.00 89.38 80 PRO A O 1
ATOM 617 N N . LYS A 1 81 ? -9.381 5.705 22.257 1.00 90.25 81 LYS A N 1
ATOM 618 C CA . LYS A 1 81 ? -9.790 7.027 21.730 1.00 90.25 81 LYS A CA 1
ATOM 619 C C . LYS A 1 81 ? -8.758 8.138 21.958 1.00 90.25 81 LYS A C 1
ATOM 621 O O . LYS A 1 81 ? -8.589 9.007 21.110 1.00 90.25 81 LYS A O 1
ATOM 626 N N . ASN A 1 82 ? -8.039 8.094 23.078 1.00 91.81 82 ASN A N 1
ATOM 627 C CA . ASN A 1 82 ? -6.999 9.067 23.421 1.00 91.81 82 ASN A CA 1
ATOM 628 C C . ASN A 1 82 ? -5.740 8.962 22.540 1.00 91.81 82 ASN A C 1
ATOM 630 O O . ASN A 1 82 ? -4.970 9.915 22.478 1.00 91.81 82 ASN A O 1
ATOM 634 N N . LEU A 1 83 ? -5.525 7.833 21.856 1.00 93.38 83 LEU A N 1
ATOM 635 C CA . LEU A 1 83 ? -4.361 7.604 20.995 1.00 93.38 83 LEU A CA 1
ATOM 636 C C . LEU A 1 83 ? -4.663 7.751 19.501 1.00 93.38 83 LEU A C 1
ATOM 638 O O . LEU A 1 83 ? -3.726 7.743 18.708 1.00 93.38 83 LEU A O 1
ATOM 642 N N . HIS A 1 84 ? -5.930 7.909 19.099 1.00 92.81 84 HIS A N 1
ATOM 643 C CA . HIS A 1 84 ? -6.322 7.961 17.682 1.00 92.81 84 HIS A CA 1
ATOM 644 C C . HIS A 1 84 ? -5.546 9.026 16.905 1.00 92.81 84 HIS A C 1
ATOM 646 O O . HIS A 1 84 ? -4.874 8.706 15.928 1.00 92.81 84 HIS A O 1
ATOM 652 N N . VAL A 1 85 ? -5.586 10.276 17.373 1.00 94.00 85 VAL A N 1
ATOM 653 C CA . VAL A 1 85 ? -4.933 11.407 16.693 1.00 94.00 85 VAL A CA 1
ATOM 654 C C . VAL A 1 85 ? -3.416 11.224 16.653 1.00 94.00 85 VAL A C 1
ATOM 656 O O . VAL A 1 85 ? -2.808 11.391 15.599 1.00 94.00 85 VAL A O 1
ATOM 659 N N . ALA A 1 86 ? -2.808 10.834 17.777 1.00 95.44 86 ALA A N 1
ATOM 660 C CA . ALA A 1 86 ? -1.360 10.677 17.882 1.00 95.44 86 ALA A CA 1
ATOM 661 C C . ALA A 1 86 ? -0.833 9.544 16.988 1.00 95.44 86 ALA A C 1
ATOM 663 O O . ALA A 1 86 ? 0.121 9.746 16.240 1.00 95.44 86 ALA A O 1
ATOM 664 N N . ALA A 1 87 ? -1.468 8.371 17.016 1.00 93.81 87 ALA A N 1
ATOM 665 C CA . ALA A 1 87 ? -1.031 7.216 16.238 1.00 93.81 87 ALA A CA 1
ATOM 666 C C . ALA A 1 87 ? -1.232 7.419 14.731 1.00 93.81 87 ALA A C 1
ATOM 668 O O . ALA A 1 87 ? -0.325 7.139 13.948 1.00 93.81 87 ALA A O 1
ATOM 669 N N . ILE A 1 88 ? -2.394 7.941 14.318 1.00 94.12 88 ILE A N 1
ATOM 670 C CA . ILE A 1 88 ? -2.677 8.220 12.903 1.00 94.12 88 ILE A CA 1
ATOM 671 C C . ILE A 1 88 ? -1.771 9.345 12.397 1.00 94.12 88 ILE A C 1
ATOM 673 O O . ILE A 1 88 ? -1.206 9.227 11.312 1.00 94.12 88 ILE A O 1
ATOM 677 N N . GLY A 1 89 ? -1.582 10.406 13.188 1.00 94.88 89 GLY A N 1
ATOM 678 C CA . GLY A 1 89 ? -0.681 11.509 12.856 1.00 94.88 89 GLY A CA 1
ATOM 679 C C . GLY A 1 89 ? 0.771 11.053 12.712 1.00 94.88 89 GLY A C 1
ATOM 680 O O . GLY A 1 89 ? 1.426 11.406 11.734 1.00 94.88 89 GLY A O 1
ATOM 681 N N . PHE A 1 90 ? 1.256 10.208 13.626 1.00 94.94 90 PHE A N 1
ATOM 682 C CA . PHE A 1 90 ? 2.593 9.619 13.538 1.00 94.94 90 PHE A CA 1
ATOM 683 C C . PHE A 1 90 ? 2.751 8.738 12.293 1.00 94.94 90 PHE A C 1
ATOM 685 O O . PHE A 1 90 ? 3.722 8.891 11.553 1.00 94.94 90 PHE A O 1
ATOM 692 N N . ALA A 1 91 ? 1.778 7.864 12.010 1.00 93.19 91 ALA A N 1
ATOM 693 C CA . ALA A 1 91 ? 1.790 7.030 10.810 1.00 93.19 91 ALA A CA 1
ATOM 694 C C . ALA A 1 91 ? 1.777 7.873 9.521 1.00 93.19 91 ALA A C 1
ATOM 696 O O . ALA A 1 91 ? 2.529 7.588 8.587 1.00 93.19 91 ALA A O 1
ATOM 697 N N . ALA A 1 92 ? 0.979 8.945 9.481 1.00 93.00 92 ALA A N 1
ATOM 698 C CA . ALA A 1 92 ? 0.936 9.875 8.357 1.00 93.00 92 ALA A CA 1
ATOM 699 C C . ALA A 1 92 ? 2.272 10.614 8.177 1.00 93.00 92 ALA A C 1
ATOM 701 O O . ALA A 1 92 ? 2.792 10.668 7.062 1.00 93.00 92 ALA A O 1
ATOM 702 N N . ALA A 1 93 ? 2.874 11.116 9.259 1.00 94.44 93 ALA A N 1
ATOM 703 C CA . ALA A 1 93 ? 4.185 11.763 9.222 1.00 94.44 93 ALA A CA 1
ATOM 704 C C . ALA A 1 93 ? 5.283 10.809 8.726 1.00 94.44 93 ALA A C 1
ATOM 706 O O . ALA A 1 93 ? 6.065 11.165 7.843 1.00 94.44 93 ALA A O 1
ATOM 707 N N . PHE A 1 94 ? 5.291 9.570 9.224 1.00 94.06 94 PHE A N 1
ATOM 708 C CA . PHE A 1 94 ? 6.209 8.532 8.761 1.00 94.06 94 PHE A CA 1
ATOM 709 C C . PHE A 1 94 ? 6.022 8.232 7.265 1.00 94.06 94 PHE A C 1
ATOM 711 O O . PHE A 1 94 ? 7.002 8.136 6.525 1.00 94.06 94 PHE A O 1
ATOM 718 N N . SER A 1 95 ? 4.771 8.163 6.793 1.00 91.94 95 SER A N 1
ATOM 719 C CA . SER A 1 95 ? 4.469 7.944 5.374 1.00 91.94 95 SER A CA 1
ATOM 720 C C . SER A 1 95 ? 4.954 9.084 4.473 1.00 91.94 95 SER A C 1
ATOM 722 O O . SER A 1 95 ? 5.465 8.814 3.390 1.00 91.94 95 SER A O 1
ATOM 724 N N . MET A 1 96 ? 4.881 10.341 4.931 1.00 93.00 96 MET A N 1
ATOM 725 C CA . MET A 1 96 ? 5.427 11.490 4.198 1.00 93.00 96 MET A CA 1
ATOM 726 C C . MET A 1 96 ? 6.953 11.418 4.094 1.00 93.00 96 MET A C 1
ATOM 728 O O . MET A 1 96 ? 7.501 11.674 3.023 1.00 93.00 96 MET A O 1
ATOM 732 N N . GLY A 1 97 ? 7.636 10.993 5.164 1.00 93.31 97 GLY A N 1
ATOM 733 C CA . GLY A 1 97 ? 9.074 10.717 5.124 1.00 93.31 97 GLY A CA 1
ATOM 734 C C . GLY A 1 97 ? 9.425 9.645 4.087 1.00 93.31 97 GLY A C 1
ATOM 735 O O . GLY A 1 97 ? 10.297 9.853 3.244 1.00 93.31 97 GLY A O 1
ATOM 736 N N . GLY A 1 98 ? 8.682 8.534 4.073 1.00 89.62 98 GLY A N 1
ATOM 737 C CA . GLY A 1 98 ? 8.812 7.506 3.036 1.00 89.62 98 GLY A CA 1
ATOM 738 C C . GLY A 1 98 ? 8.560 8.053 1.625 1.00 89.62 98 GLY A C 1
ATOM 739 O O . GLY A 1 98 ? 9.325 7.765 0.705 1.00 89.62 98 GLY A O 1
ATOM 740 N N . GLY A 1 99 ? 7.543 8.902 1.466 1.00 89.19 99 GLY A N 1
ATOM 741 C CA . GLY A 1 99 ? 7.193 9.559 0.206 1.00 89.19 99 GLY A CA 1
ATOM 742 C C . GLY A 1 99 ? 8.280 10.478 -0.357 1.00 89.19 99 GLY A C 1
ATOM 743 O O . GLY A 1 99 ? 8.284 10.724 -1.556 1.00 89.19 99 GLY A O 1
ATOM 744 N N . ALA A 1 100 ? 9.228 10.944 0.459 1.00 90.50 100 ALA A N 1
ATOM 745 C CA . ALA A 1 100 ? 10.398 11.683 -0.014 1.00 90.50 100 ALA A CA 1
ATOM 746 C C . ALA A 1 100 ? 11.583 10.754 -0.339 1.00 90.50 100 ALA A C 1
ATOM 748 O O . ALA A 1 100 ? 12.254 10.923 -1.358 1.00 90.50 100 ALA A O 1
ATOM 749 N N . VAL A 1 101 ? 11.834 9.755 0.513 1.00 93.00 101 VAL A N 1
ATOM 750 C CA . VAL A 1 101 ? 13.012 8.877 0.406 1.00 93.00 101 VAL A CA 1
ATOM 751 C C . VAL A 1 101 ? 12.886 7.884 -0.751 1.00 93.00 101 VAL A C 1
ATOM 753 O O . VAL A 1 101 ? 13.823 7.735 -1.538 1.00 93.00 101 VAL A O 1
ATOM 756 N N . PHE A 1 102 ? 11.742 7.204 -0.878 1.00 90.38 102 PHE A N 1
ATOM 757 C CA . PHE A 1 102 ? 11.574 6.140 -1.870 1.00 90.38 102 PHE A CA 1
ATOM 758 C C . PHE A 1 102 ? 11.656 6.649 -3.316 1.00 90.38 102 PHE A C 1
ATOM 760 O O . PHE A 1 102 ? 12.416 6.053 -4.078 1.00 90.38 102 PHE A O 1
ATOM 767 N N . PRO A 1 103 ? 10.985 7.748 -3.722 1.00 91.44 103 PRO A N 1
ATOM 768 C CA . PRO A 1 103 ? 11.109 8.255 -5.090 1.00 91.44 103 PRO A CA 1
ATOM 769 C C . PRO A 1 103 ? 12.533 8.682 -5.447 1.00 91.44 103 PRO A C 1
ATOM 771 O O . PRO A 1 103 ? 12.980 8.422 -6.562 1.00 91.44 103 PRO A O 1
ATOM 774 N N . PHE A 1 104 ? 13.273 9.275 -4.502 1.00 90.56 104 PHE A N 1
ATOM 775 C CA . PHE A 1 104 ? 14.673 9.639 -4.721 1.00 90.56 104 PHE A CA 1
ATOM 776 C C . PHE A 1 104 ? 15.552 8.400 -4.925 1.00 90.56 104 PHE A C 1
ATOM 778 O O . PHE A 1 104 ? 16.300 8.319 -5.898 1.00 90.56 104 PHE A O 1
ATOM 785 N N . MET A 1 105 ? 15.421 7.403 -4.045 1.00 91.88 105 MET A N 1
ATOM 786 C CA . MET A 1 105 ? 16.155 6.142 -4.152 1.00 91.88 105 MET A CA 1
ATOM 787 C C . MET A 1 105 ? 15.832 5.407 -5.462 1.00 91.88 105 MET A C 1
ATOM 789 O O . MET A 1 105 ? 16.743 4.959 -6.156 1.00 91.88 105 MET A O 1
ATOM 793 N N . ILE A 1 106 ? 14.551 5.324 -5.831 1.00 91.56 106 ILE A N 1
ATOM 794 C CA . ILE A 1 106 ? 14.096 4.723 -7.091 1.00 91.56 106 ILE A CA 1
ATOM 795 C C . ILE A 1 106 ? 14.675 5.487 -8.285 1.00 91.56 106 ILE A C 1
ATOM 797 O O . ILE A 1 106 ? 15.193 4.861 -9.206 1.00 91.56 106 ILE A O 1
ATOM 801 N N . GLY A 1 107 ? 14.642 6.822 -8.259 1.00 89.81 107 GLY A N 1
ATOM 802 C CA . GLY A 1 107 ? 15.206 7.669 -9.309 1.00 89.81 107 GLY A CA 1
ATOM 803 C C . GLY A 1 107 ? 16.709 7.459 -9.494 1.00 89.81 107 GLY A C 1
ATOM 804 O O . GLY A 1 107 ? 17.169 7.281 -10.621 1.00 89.81 107 GLY A O 1
ATOM 805 N N . ALA A 1 108 ? 17.470 7.395 -8.398 1.00 91.56 108 ALA A N 1
ATOM 806 C CA . ALA A 1 108 ? 18.907 7.127 -8.437 1.00 91.56 108 ALA A CA 1
ATOM 807 C C . ALA A 1 108 ? 19.223 5.740 -9.028 1.00 91.56 108 ALA A C 1
ATOM 809 O O . ALA A 1 108 ? 20.111 5.603 -9.870 1.00 91.56 108 ALA A O 1
ATOM 810 N N . ILE A 1 109 ? 18.463 4.709 -8.644 1.00 89.81 109 ILE A N 1
ATOM 811 C CA . ILE A 1 109 ? 18.618 3.356 -9.199 1.00 89.81 109 ILE A CA 1
ATOM 812 C C . ILE A 1 109 ? 18.235 3.330 -10.685 1.00 89.81 109 ILE A C 1
ATOM 814 O O . ILE A 1 109 ? 18.933 2.704 -11.487 1.00 89.81 109 ILE A O 1
ATOM 818 N N . ALA A 1 110 ? 17.164 4.028 -11.064 1.00 91.69 110 ALA A N 1
ATOM 819 C CA . ALA A 1 110 ? 16.700 4.108 -12.444 1.00 91.69 110 ALA A CA 1
ATOM 820 C C . ALA A 1 110 ? 17.714 4.805 -13.362 1.00 91.69 110 ALA A C 1
ATOM 822 O O . ALA A 1 110 ? 17.851 4.404 -14.516 1.00 91.69 110 ALA A O 1
ATOM 823 N N . GLN A 1 111 ? 18.473 5.786 -12.863 1.00 89.62 111 GLN A N 1
ATOM 824 C CA . GLN A 1 111 ? 19.572 6.389 -13.626 1.00 89.62 111 GLN A CA 1
ATOM 825 C C . GLN A 1 111 ? 20.697 5.389 -13.926 1.00 89.62 111 GLN A C 1
ATOM 827 O O . GLN A 1 111 ? 21.262 5.419 -15.015 1.00 89.62 111 GLN A O 1
ATOM 832 N N . ALA A 1 112 ? 21.008 4.487 -12.992 1.00 86.56 112 ALA A N 1
ATOM 833 C CA . ALA A 1 112 ? 22.096 3.523 -13.153 1.00 86.56 112 ALA A CA 1
ATOM 834 C C . ALA A 1 112 ? 21.696 2.255 -13.931 1.00 86.56 112 ALA A C 1
ATOM 836 O O . ALA A 1 112 ? 22.520 1.681 -14.639 1.00 86.56 112 ALA A O 1
ATOM 837 N N . LYS A 1 113 ? 20.453 1.781 -13.768 1.00 85.31 113 LYS A N 1
ATOM 838 C CA . LYS A 1 113 ? 19.982 0.476 -14.278 1.00 85.31 113 LYS A CA 1
ATOM 839 C C . LYS A 1 113 ? 18.797 0.564 -15.246 1.00 85.31 113 LYS A C 1
ATOM 841 O O . LYS A 1 113 ? 18.324 -0.464 -15.724 1.00 85.31 113 LYS A O 1
ATOM 846 N N . GLY A 1 114 ? 18.330 1.772 -15.549 1.00 85.31 114 GLY A N 1
ATOM 847 C CA . GLY A 1 114 ? 17.172 2.019 -16.400 1.00 85.31 114 GLY A CA 1
ATOM 848 C C . GLY A 1 114 ? 15.837 1.975 -15.652 1.00 85.31 114 GLY A C 1
ATOM 849 O O . GLY A 1 114 ? 15.713 1.465 -14.538 1.00 85.31 114 GLY A O 1
ATOM 850 N N . VAL A 1 115 ? 14.800 2.506 -16.304 1.00 83.94 115 VAL A N 1
ATOM 851 C CA . VAL A 1 115 ? 13.446 2.670 -15.736 1.00 83.94 115 VAL A CA 1
ATOM 852 C C . VAL A 1 115 ? 12.743 1.330 -15.484 1.00 83.94 115 VAL A C 1
ATOM 854 O O . VAL A 1 115 ? 11.842 1.260 -14.657 1.00 83.94 115 VAL A O 1
ATOM 857 N N . MET A 1 116 ? 13.205 0.242 -16.106 1.00 82.19 116 MET A N 1
ATOM 858 C CA . MET A 1 116 ? 12.665 -1.116 -15.920 1.00 82.19 116 MET A CA 1
ATOM 859 C C . MET A 1 116 ? 12.810 -1.653 -14.484 1.00 82.19 116 MET A C 1
ATOM 861 O O . MET A 1 116 ? 12.268 -2.705 -14.154 1.00 82.19 116 MET A O 1
ATOM 865 N N . VAL A 1 117 ? 13.566 -0.960 -13.625 1.00 86.50 117 VAL A N 1
ATOM 866 C CA . VAL A 1 117 ? 13.705 -1.305 -12.205 1.00 86.50 117 VAL A CA 1
ATOM 867 C C . VAL A 1 117 ? 12.536 -0.776 -11.360 1.00 86.50 117 VAL A C 1
ATOM 869 O O . VAL A 1 117 ? 12.349 -1.231 -10.233 1.00 86.50 117 VAL A O 1
ATOM 872 N N . LEU A 1 118 ? 11.702 0.129 -11.886 1.00 87.56 118 LEU A N 1
ATOM 873 C CA . LEU A 1 118 ? 10.543 0.645 -11.150 1.00 87.56 118 LEU A CA 1
ATOM 874 C C . LEU A 1 118 ? 9.545 -0.468 -10.823 1.00 87.56 118 LEU A C 1
ATOM 876 O O . LEU A 1 118 ? 9.156 -0.608 -9.669 1.00 87.56 118 LEU A O 1
ATOM 880 N N . GLN A 1 119 ? 9.179 -1.285 -11.809 1.00 87.81 119 GLN A N 1
ATOM 881 C CA . GLN A 1 119 ? 8.166 -2.333 -11.669 1.00 87.81 119 GLN A CA 1
ATOM 882 C C . GLN A 1 119 ? 8.501 -3.349 -10.560 1.00 87.81 119 GLN A C 1
ATOM 884 O O . GLN A 1 119 ? 7.675 -3.544 -9.665 1.00 87.81 119 GLN A O 1
ATOM 889 N N . PRO A 1 120 ? 9.703 -3.966 -10.517 1.00 90.12 120 PRO A N 1
ATOM 890 C CA . PRO A 1 120 ? 10.032 -4.892 -9.436 1.00 90.12 120 PRO A CA 1
ATOM 891 C C . PRO A 1 120 ? 10.087 -4.210 -8.061 1.00 90.12 120 PRO A C 1
ATOM 893 O O . PRO A 1 120 ? 9.737 -4.843 -7.065 1.00 90.12 120 PRO A O 1
ATOM 896 N N . ILE A 1 121 ? 10.478 -2.931 -7.976 1.00 91.50 121 ILE A N 1
ATOM 897 C CA . ILE A 1 121 ? 10.452 -2.192 -6.705 1.00 91.50 121 ILE A CA 1
ATOM 898 C C . ILE A 1 121 ? 9.008 -1.941 -6.252 1.00 91.50 121 ILE A C 1
ATOM 900 O O . ILE A 1 121 ? 8.693 -2.183 -5.087 1.00 91.50 121 ILE A O 1
ATOM 904 N N . LEU A 1 122 ? 8.124 -1.498 -7.149 1.00 91.06 122 LEU A N 1
ATOM 905 C CA . LEU A 1 122 ? 6.713 -1.258 -6.835 1.00 91.06 122 LEU A CA 1
ATOM 906 C C . LEU A 1 122 ? 6.018 -2.545 -6.377 1.00 91.06 122 LEU A C 1
ATOM 908 O O . LEU A 1 122 ? 5.346 -2.543 -5.344 1.00 91.06 122 LEU A O 1
ATOM 912 N N . LEU A 1 123 ? 6.261 -3.663 -7.066 1.00 93.94 123 LEU A N 1
ATOM 913 C CA . LEU A 1 123 ? 5.781 -4.982 -6.647 1.00 93.94 123 LEU A CA 1
ATOM 914 C C . LEU A 1 123 ? 6.298 -5.370 -5.259 1.00 93.94 123 LEU A C 1
ATOM 916 O O . LEU A 1 123 ? 5.518 -5.838 -4.428 1.00 93.94 123 LEU A O 1
ATOM 920 N N . ALA A 1 124 ? 7.585 -5.147 -4.977 1.00 94.00 124 ALA A N 1
ATOM 921 C CA . ALA A 1 124 ? 8.155 -5.421 -3.661 1.00 94.00 124 ALA A CA 1
ATOM 922 C C . ALA A 1 124 ? 7.503 -4.562 -2.565 1.00 94.00 124 ALA A C 1
ATOM 924 O O . ALA A 1 124 ? 7.163 -5.079 -1.502 1.00 94.00 124 ALA A O 1
ATOM 925 N N . MET A 1 125 ? 7.264 -3.274 -2.825 1.00 93.19 125 MET A N 1
ATOM 926 C CA . MET A 1 125 ? 6.581 -2.379 -1.885 1.00 93.19 125 MET A CA 1
ATOM 927 C C . MET A 1 125 ? 5.134 -2.822 -1.628 1.00 93.19 125 MET A C 1
ATOM 929 O O . MET A 1 125 ? 4.706 -2.860 -0.471 1.00 93.19 125 MET A O 1
ATOM 933 N N . LEU A 1 126 ? 4.395 -3.219 -2.669 1.00 93.94 126 LEU A N 1
ATOM 934 C CA . LEU A 1 126 ? 3.038 -3.753 -2.527 1.00 93.94 126 LEU A CA 1
ATOM 935 C C . LEU A 1 126 ? 3.029 -5.068 -1.736 1.00 93.94 126 LEU A C 1
ATOM 937 O O . LEU A 1 126 ? 2.217 -5.220 -0.823 1.00 93.94 126 LEU A O 1
ATOM 941 N N . ALA A 1 127 ? 3.960 -5.981 -2.014 1.00 95.25 127 ALA A N 1
ATOM 942 C CA . ALA A 1 127 ? 4.095 -7.243 -1.290 1.00 95.25 127 ALA A CA 1
ATOM 943 C C . ALA A 1 127 ? 4.427 -7.027 0.197 1.00 95.25 127 ALA A C 1
ATOM 945 O O . ALA A 1 127 ? 3.817 -7.657 1.063 1.00 95.25 127 ALA A O 1
ATOM 946 N N . VAL A 1 128 ? 5.334 -6.096 0.513 1.00 95.31 128 VAL A N 1
ATOM 947 C CA . VAL A 1 128 ? 5.632 -5.702 1.899 1.00 95.31 128 VAL A CA 1
ATOM 948 C C . VAL A 1 128 ? 4.398 -5.094 2.561 1.00 95.31 128 VAL A C 1
ATOM 950 O O . VAL A 1 128 ? 4.083 -5.453 3.694 1.00 95.31 128 VAL A O 1
ATOM 953 N N . SER A 1 129 ? 3.654 -4.233 1.860 1.00 93.62 129 SER A N 1
ATOM 954 C CA . SER A 1 129 ? 2.417 -3.649 2.393 1.00 93.62 129 SER A CA 1
ATOM 955 C C . SER A 1 129 ? 1.368 -4.718 2.719 1.00 93.62 129 SER A C 1
ATOM 957 O O . SER A 1 129 ? 0.764 -4.673 3.790 1.00 93.62 129 SER A O 1
ATOM 959 N N . LEU A 1 130 ? 1.222 -5.733 1.856 1.00 94.81 130 LEU A N 1
ATOM 960 C CA . LEU A 1 130 ? 0.337 -6.870 2.083 1.00 94.81 130 LEU A CA 1
ATOM 961 C C . LEU A 1 130 ? 0.800 -7.698 3.282 1.00 94.81 130 LEU A C 1
ATOM 963 O O . LEU A 1 130 ? -0.021 -8.077 4.111 1.00 94.81 130 LEU A O 1
ATOM 967 N N . GLY A 1 131 ? 2.105 -7.957 3.392 1.00 95.06 131 GLY A N 1
ATOM 968 C CA . GLY A 1 131 ? 2.696 -8.678 4.518 1.00 95.06 131 GLY A CA 1
ATOM 969 C C . GLY A 1 131 ? 2.462 -7.960 5.846 1.00 95.06 131 GLY A C 1
ATOM 970 O O . GLY A 1 131 ? 2.036 -8.584 6.817 1.00 95.06 131 GLY A O 1
ATOM 971 N N . ILE A 1 132 ? 2.652 -6.637 5.872 1.00 93.31 132 ILE A N 1
ATOM 972 C CA . ILE A 1 132 ? 2.352 -5.802 7.039 1.00 93.31 132 ILE A CA 1
ATOM 973 C C . ILE A 1 132 ? 0.860 -5.855 7.368 1.00 93.31 132 ILE A C 1
ATOM 975 O O . ILE A 1 132 ? 0.489 -6.073 8.523 1.00 93.31 132 ILE A O 1
ATOM 979 N N . TRP A 1 133 ? -0.004 -5.720 6.362 1.00 93.62 133 TRP A N 1
ATOM 980 C CA . TRP A 1 133 ? -1.451 -5.781 6.548 1.00 93.62 133 TRP A CA 1
ATOM 981 C C . TRP A 1 133 ? -1.922 -7.155 7.046 1.00 93.62 133 TRP A C 1
ATOM 983 O O . TRP A 1 133 ? -2.788 -7.241 7.916 1.00 93.62 133 TRP A O 1
ATOM 993 N N . ALA A 1 134 ? -1.305 -8.242 6.581 1.00 91.88 134 ALA A N 1
ATOM 994 C CA . ALA A 1 134 ? -1.606 -9.602 7.019 1.00 91.88 134 ALA A CA 1
ATOM 995 C C . ALA A 1 134 ? -1.367 -9.801 8.527 1.00 91.88 134 ALA A C 1
ATOM 997 O O . ALA A 1 134 ? -2.079 -10.576 9.169 1.00 91.88 134 ALA A O 1
ATOM 998 N N . MET A 1 135 ? -0.425 -9.064 9.130 1.00 91.12 135 MET A N 1
ATOM 999 C CA . MET A 1 135 ? -0.207 -9.100 10.582 1.00 91.12 135 MET A CA 1
ATOM 1000 C C . MET A 1 135 ? -1.426 -8.593 11.368 1.00 91.12 135 MET A C 1
ATOM 1002 O O . MET A 1 135 ? -1.696 -9.088 12.460 1.00 91.12 135 MET A O 1
ATOM 1006 N N . ILE A 1 136 ? -2.219 -7.676 10.803 1.00 88.12 136 ILE A N 1
ATOM 1007 C CA . ILE A 1 136 ? -3.414 -7.110 11.454 1.00 88.12 136 ILE A CA 1
ATOM 1008 C C . ILE A 1 136 ? -4.551 -8.137 11.565 1.00 88.12 136 ILE A C 1
ATOM 1010 O O . ILE A 1 136 ? -5.381 -8.049 12.476 1.00 88.12 136 ILE A O 1
ATOM 1014 N N . PHE A 1 137 ? -4.584 -9.150 10.695 1.00 85.12 137 PHE A N 1
ATOM 1015 C CA . PHE A 1 137 ? -5.539 -10.258 10.818 1.00 85.12 137 PHE A CA 1
ATOM 1016 C C . PHE A 1 137 ? -5.265 -11.145 12.033 1.00 85.12 137 PHE A C 1
ATOM 1018 O O . PHE A 1 137 ? -6.178 -11.814 12.506 1.00 85.12 137 PHE A O 1
ATOM 1025 N N . ARG A 1 138 ? -4.038 -11.131 12.569 1.00 81.19 138 ARG A N 1
ATOM 1026 C CA . ARG A 1 138 ? -3.678 -11.895 13.772 1.00 81.19 138 ARG A CA 1
ATOM 1027 C C . ARG A 1 138 ? -4.110 -11.210 15.068 1.00 81.19 138 ARG A C 1
ATOM 1029 O O . ARG A 1 138 ? -4.055 -11.834 16.122 1.00 81.19 138 ARG A O 1
ATOM 1036 N N . LEU A 1 139 ? -4.516 -9.941 15.008 1.00 77.94 139 LEU A N 1
ATOM 1037 C CA . LEU A 1 139 ? -4.957 -9.198 16.184 1.00 77.94 139 LEU A CA 1
ATOM 1038 C C . LEU A 1 139 ? -6.415 -9.558 16.519 1.00 77.94 139 LEU A C 1
ATOM 1040 O O . LEU A 1 139 ? -7.288 -9.347 15.663 1.00 77.94 139 LEU A O 1
ATOM 1044 N N . PRO A 1 140 ? -6.700 -10.047 17.745 1.00 61.91 140 PRO A N 1
ATOM 1045 C CA . PRO A 1 140 ? -8.062 -10.281 18.209 1.00 61.91 140 PRO A CA 1
ATOM 1046 C C . PRO A 1 140 ? -8.872 -8.992 18.096 1.00 61.91 140 PRO A C 1
ATOM 1048 O O . PRO A 1 140 ? -8.426 -7.924 18.521 1.00 61.91 140 PRO A O 1
ATOM 1051 N N . GLN A 1 141 ? -10.066 -9.068 17.515 1.00 60.47 141 GLN A N 1
ATOM 1052 C CA . GLN A 1 141 ? -11.008 -7.963 17.616 1.00 60.47 141 GLN A CA 1
ATOM 1053 C C . GLN A 1 141 ? -11.540 -7.954 19.047 1.00 60.47 141 GLN A C 1
ATOM 1055 O O . GLN A 1 141 ? -12.390 -8.764 19.399 1.00 60.47 141 GLN A O 1
ATOM 1060 N N . HIS A 1 142 ? -11.037 -7.050 19.885 1.00 51.22 142 HIS A N 1
ATOM 1061 C CA . HIS A 1 142 ? -11.829 -6.624 21.027 1.00 51.22 142 HIS A CA 1
ATOM 1062 C C . HIS A 1 142 ? -12.996 -5.814 20.473 1.00 51.22 142 HIS A C 1
ATOM 1064 O O . HIS A 1 142 ? -12.833 -4.670 20.052 1.00 51.22 142 HIS A O 1
ATOM 1070 N N . GLU A 1 143 ? -14.170 -6.444 20.419 1.00 48.94 143 GLU A N 1
ATOM 1071 C CA . GLU A 1 143 ? -15.431 -5.716 20.400 1.00 48.94 143 GLU A CA 1
ATOM 1072 C C . GLU A 1 143 ? -15.441 -4.842 21.651 1.00 48.94 143 GLU A C 1
ATOM 1074 O O . GLU A 1 143 ? -15.706 -5.300 22.762 1.00 48.94 143 GLU A O 1
ATOM 1079 N N . VAL A 1 144 ? -15.070 -3.573 21.490 1.00 51.03 144 VAL A N 1
ATOM 1080 C CA . VAL A 1 144 ? -15.338 -2.568 22.507 1.00 51.03 144 VAL A CA 1
ATOM 1081 C C . VAL A 1 144 ? -16.854 -2.451 22.541 1.00 51.03 144 VAL A C 1
ATOM 1083 O O . VAL A 1 144 ? -17.450 -1.769 21.708 1.00 51.03 144 VAL A O 1
ATOM 1086 N N . SER A 1 145 ? -17.467 -3.206 23.456 1.00 37.31 145 SER A N 1
ATOM 1087 C CA . SER A 1 145 ? -18.875 -3.093 23.805 1.00 37.31 145 SER A CA 1
ATOM 1088 C C . SER A 1 145 ? -19.156 -1.616 24.043 1.00 37.31 145 SER A C 1
ATOM 1090 O O . SER A 1 145 ? -18.618 -1.002 24.968 1.00 37.31 145 SER A O 1
ATOM 1092 N N . HIS A 1 146 ? -19.918 -1.024 23.128 1.00 44.94 146 HIS A N 1
ATOM 1093 C CA . HIS A 1 146 ? -20.446 0.315 23.281 1.00 44.94 146 HIS A CA 1
ATOM 1094 C C . HIS A 1 146 ? -21.386 0.283 24.487 1.00 44.94 146 HIS A C 1
ATOM 1096 O O . HIS A 1 146 ? -22.552 -0.082 24.358 1.00 44.94 146 HIS A O 1
ATOM 1102 N N . GLN A 1 147 ? -20.878 0.637 25.668 1.00 34.62 147 GLN A N 1
ATOM 1103 C CA . GLN A 1 147 ? -21.752 1.144 26.712 1.00 34.62 147 GLN A CA 1
ATOM 1104 C C . GLN A 1 147 ? -22.150 2.569 26.321 1.00 34.62 147 GLN A C 1
ATOM 1106 O O . GLN A 1 147 ? -21.298 3.433 26.104 1.00 34.62 147 GLN A O 1
ATOM 1111 N N . VAL A 1 148 ? -23.462 2.650 26.112 1.00 43.97 148 VAL A N 1
ATOM 1112 C CA . VAL A 1 148 ? -24.370 3.724 25.695 1.00 43.97 148 VAL A CA 1
ATOM 1113 C C . VAL A 1 148 ? -23.965 5.121 26.152 1.00 43.97 148 VAL A C 1
ATOM 1115 O O . VAL A 1 148 ? -23.659 5.281 27.353 1.00 43.97 148 VAL A O 1
#

InterPro domains:
  IPR011701 Major facilitator superfamily [PF07690] (4-145)
  IPR020846 Major facilitator superfamily domain [PS50850] (1-143)
  IPR036259 MFS transporter superfamily [G3DSA:1.20.1250.20] (1-146)
  IPR036259 MFS transporter superfamily [SSF103473] (4-141)
  IPR051788 Major Facilitator Superfamily Transporter [PTHR23514] (4-143)

Nearest PDB structures (foldseek):
  8bvs-assembly1_A  TM=8.572E-01  e=4.295E-03  Rattus norvegicus
  8sdz-assembly1_A  TM=8.453E-01  e=8.682E-03  Rattus norvegicus
  9b1o-assembly1_A  TM=8.326E-01  e=2.040E-02  Homo sapiens
  8tgj-assembly1_B  TM=6.872E-01  e=1.524E-01  Homo sapiens
  8ucm-assembly1_A  TM=7.469E-01  e=8.002E-01  Homo sapiens

Radius of gyration: 17.15 Å; Cα contacts (8 Å, |Δi|>4): 132; chains: 1; bounding box: 46×24×52 Å

Secondary structure (DSSP, 8-state):
-HHHHHHHHHHHHHHHHHHHHHHH-HHHHHHHHHHHHHHHHHHHHH---HHHHHHHHHHHHHHHTTHHHHHHHHHHHHS-GGGHHHHHHHHHHHHHHHHHHHHHHHHHHHHHH-GGGHHHHHHHHHHHHHHHHHHHTTS---------

Solvent-accessible surface area (backbone atoms only — not comparable to full-atom values): 7940 Å² total; per-residue (Å²): 111,46,67,60,35,19,54,49,18,22,54,51,16,34,66,55,44,56,66,46,28,71,75,76,30,47,75,59,38,46,54,51,29,50,52,52,31,47,56,30,52,49,48,40,66,73,42,99,40,72,67,60,29,29,51,26,44,14,48,33,21,21,45,53,37,35,42,64,65,39,50,49,55,53,48,54,64,74,42,58,82,89,44,39,66,60,54,52,50,49,53,51,53,52,48,53,54,48,64,56,51,51,58,51,53,52,51,57,48,26,74,77,72,36,70,78,54,51,55,64,50,52,48,49,52,51,52,50,51,46,54,58,54,56,56,58,74,73,52,79,81,66,78,77,76,80,79,128

Organism: Penicillium crustosum (NCBI:txid36656)

Foldseek 3Di:
DLVVLLQVLLVVLCVPVVVVCVVVDLLVLLLVLLVLLLVLLVQLLPDPDDVSNSNSSSPNSSSVNCNLVSVLVLQPQVDDPVCSCVVNVVVVVVVVVVVVPVVVVLVVVCVVPNNSVVSVVVSVVSVVVSVVSVVSVVDDRPPPPPPD

pLDDT: mean 88.17, std 11.2, range [34.62, 95.69]